Protein AF-A0A7J8HP54-F1 (afdb_monomer_lite)

pLDDT: mean 86.88, std 17.16, range [42.31, 98.38]

Structure (mmCIF, N/CA/C/O backbone):
data_AF-A0A7J8HP54-F1
#
_entry.id   AF-A0A7J8HP54-F1
#
loop_
_atom_site.group_PDB
_atom_site.id
_atom_site.type_symbol
_atom_site.label_atom_id
_atom_site.label_alt_id
_atom_site.label_comp_id
_atom_site.label_asym_id
_atom_site.label_entity_id
_atom_site.label_seq_id
_atom_site.pdbx_PDB_ins_code
_atom_site.Cartn_x
_atom_site.Cartn_y
_atom_site.Cartn_z
_atom_site.occupancy
_atom_site.B_iso_or_equiv
_atom_site.auth_seq_id
_atom_site.auth_comp_id
_atom_site.auth_asym_id
_atom_site.auth_atom_id
_atom_site.pdbx_PDB_model_num
ATOM 1 N N . MET A 1 1 ? 31.965 9.703 -44.594 1.00 55.19 1 MET A N 1
ATOM 2 C CA . MET A 1 1 ? 32.130 9.606 -43.124 1.00 55.19 1 MET A CA 1
ATOM 3 C C . MET A 1 1 ? 31.598 10.806 -42.332 1.00 55.19 1 MET A C 1
ATOM 5 O O . MET A 1 1 ? 31.253 10.589 -41.182 1.00 55.19 1 MET A O 1
ATOM 9 N N . LYS A 1 2 ? 31.453 12.027 -42.889 1.00 58.59 2 LYS A N 1
ATOM 10 C CA . LYS A 1 2 ? 30.853 13.175 -42.157 1.00 58.59 2 LYS A CA 1
ATOM 11 C C . LYS A 1 2 ? 29.457 12.891 -41.567 1.00 58.59 2 LYS A C 1
ATOM 13 O O . LYS A 1 2 ? 29.193 13.270 -40.438 1.00 58.59 2 LYS A O 1
ATOM 18 N N . ASN A 1 3 ? 28.630 12.144 -42.297 1.00 75.31 3 ASN A N 1
ATOM 19 C CA . ASN A 1 3 ? 27.233 11.867 -41.942 1.00 75.31 3 ASN A CA 1
ATOM 20 C C . ASN A 1 3 ? 27.078 10.973 -40.687 1.00 75.31 3 ASN A C 1
ATOM 22 O O . ASN A 1 3 ? 26.172 11.154 -39.888 1.00 75.31 3 ASN A O 1
ATOM 26 N N . THR A 1 4 ? 28.002 10.033 -40.454 1.00 85.62 4 THR A N 1
ATOM 27 C CA . THR A 1 4 ? 27.927 9.121 -39.296 1.00 85.62 4 THR A CA 1
ATOM 28 C C . THR A 1 4 ? 28.261 9.827 -37.983 1.00 85.62 4 THR A C 1
ATOM 30 O O . THR A 1 4 ? 27.625 9.565 -36.969 1.00 85.62 4 THR A O 1
ATOM 33 N N . LEU A 1 5 ? 29.241 10.736 -37.996 1.00 88.25 5 LEU A N 1
ATOM 34 C CA . LEU A 1 5 ? 29.637 11.486 -36.802 1.00 88.25 5 LEU A CA 1
ATOM 35 C C . LEU A 1 5 ? 28.538 12.462 -36.359 1.00 88.25 5 LEU A C 1
ATOM 37 O O . LEU A 1 5 ? 28.280 12.593 -35.168 1.00 88.25 5 LEU A O 1
ATOM 41 N N . GLU A 1 6 ? 27.870 13.100 -37.319 1.00 89.25 6 GLU A N 1
ATOM 42 C CA . GLU A 1 6 ? 26.748 14.012 -37.077 1.00 89.25 6 GLU A CA 1
ATOM 43 C C . GLU A 1 6 ? 25.544 13.277 -36.467 1.00 89.25 6 GLU A C 1
ATOM 45 O O . GLU A 1 6 ? 25.017 13.701 -35.441 1.00 89.25 6 GLU A O 1
ATOM 50 N N . VAL A 1 7 ? 25.188 12.103 -37.004 1.00 89.88 7 VAL A N 1
ATOM 51 C CA . VAL A 1 7 ? 24.143 11.237 -36.427 1.00 89.88 7 VAL A CA 1
ATOM 52 C C . VAL A 1 7 ? 24.481 10.807 -34.994 1.00 89.88 7 VAL A C 1
ATOM 54 O O . VAL A 1 7 ? 23.614 10.850 -34.123 1.00 89.88 7 VAL A O 1
ATOM 57 N N . ILE A 1 8 ? 25.735 10.428 -34.720 1.00 91.38 8 ILE A N 1
ATOM 58 C CA . ILE A 1 8 ? 26.177 10.067 -33.361 1.00 91.38 8 ILE A CA 1
ATOM 59 C C . ILE A 1 8 ? 26.106 11.276 -32.419 1.00 91.38 8 ILE A C 1
ATOM 61 O O . ILE A 1 8 ? 25.698 11.125 -31.267 1.00 91.38 8 ILE A O 1
ATOM 65 N N . GLY A 1 9 ? 26.461 12.471 -32.900 1.00 93.25 9 GLY A N 1
ATOM 66 C CA . GLY A 1 9 ? 26.329 13.721 -32.150 1.00 93.25 9 GLY A CA 1
ATOM 67 C C . GLY A 1 9 ? 24.881 13.983 -31.734 1.00 93.25 9 GLY A C 1
ATOM 68 O O . GLY A 1 9 ? 24.599 14.110 -30.545 1.00 93.25 9 GLY A O 1
ATOM 69 N N . HIS A 1 10 ? 23.949 13.940 -32.690 1.00 91.81 10 HIS A N 1
ATOM 70 C CA . HIS A 1 10 ? 22.520 14.117 -32.419 1.00 91.81 10 HIS A CA 1
ATOM 71 C C . HIS A 1 10 ? 21.958 13.073 -31.451 1.00 91.81 10 HIS A C 1
ATOM 73 O O . HIS A 1 10 ? 21.188 13.415 -30.555 1.00 91.81 10 HIS A O 1
ATOM 79 N N . LEU A 1 11 ? 22.353 11.807 -31.599 1.00 93.75 11 LEU A N 1
ATOM 80 C CA . LEU A 1 11 ? 21.929 10.740 -30.695 1.00 93.75 11 LEU A CA 1
ATOM 81 C C . LEU A 1 11 ? 22.471 10.962 -29.277 1.00 93.75 11 LEU A C 1
ATOM 83 O O . LEU A 1 11 ? 21.742 10.782 -28.305 1.00 93.75 11 LEU A O 1
ATOM 87 N N . THR A 1 12 ? 23.722 11.404 -29.156 1.00 94.94 12 THR A N 1
ATOM 88 C CA . THR A 1 12 ? 24.339 11.727 -27.864 1.00 94.94 12 THR A CA 1
ATOM 89 C C . THR A 1 12 ? 23.591 12.857 -27.163 1.00 94.94 12 THR A C 1
ATOM 91 O O . THR A 1 12 ? 23.297 12.752 -25.974 1.00 94.94 12 THR A O 1
ATOM 94 N N . ASP A 1 13 ? 23.256 13.925 -27.884 1.00 95.50 13 ASP A N 1
ATOM 95 C CA . ASP A 1 13 ? 22.558 15.069 -27.298 1.00 95.50 13 ASP A CA 1
ATOM 96 C C . ASP A 1 13 ? 21.103 14.737 -26.947 1.00 95.50 13 ASP A C 1
ATOM 98 O O . ASP A 1 13 ? 20.644 15.112 -25.869 1.00 9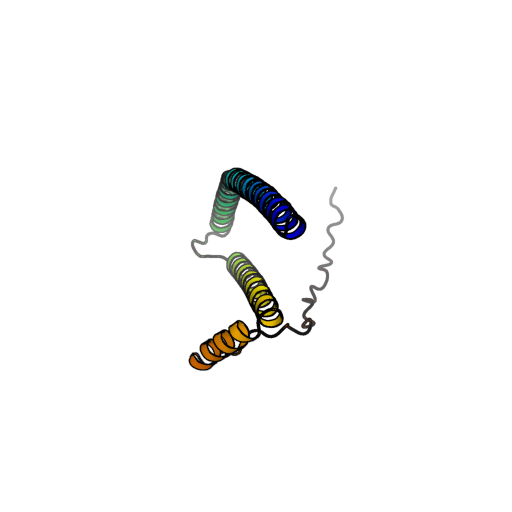5.50 13 ASP A O 1
ATOM 102 N N . ASN A 1 14 ? 20.420 13.929 -27.766 1.00 95.56 14 ASN A N 1
ATOM 103 C CA . ASN A 1 14 ? 19.092 13.407 -27.439 1.00 95.56 14 ASN A CA 1
ATOM 104 C C . ASN A 1 14 ? 19.112 12.558 -26.157 1.00 95.56 14 ASN A C 1
ATOM 106 O O . ASN A 1 14 ? 18.267 12.731 -25.281 1.00 95.56 14 ASN A O 1
ATOM 110 N N . ILE A 1 15 ? 20.108 11.676 -26.005 1.00 96.00 15 ILE A N 1
ATOM 111 C CA . ILE A 1 15 ? 20.264 10.865 -24.790 1.00 96.00 15 ILE A CA 1
ATOM 112 C C . ILE A 1 15 ? 20.497 11.754 -23.567 1.00 96.00 15 ILE A C 1
ATOM 114 O O . ILE A 1 15 ? 19.888 11.512 -22.527 1.00 96.00 15 ILE A O 1
ATOM 118 N N . LYS A 1 16 ? 21.343 12.787 -23.672 1.00 96.88 16 LYS A N 1
ATOM 119 C CA . LYS A 1 16 ? 21.567 13.732 -22.565 1.00 96.88 16 LYS A CA 1
ATOM 120 C C . LYS A 1 16 ? 20.283 14.461 -22.183 1.00 96.88 16 LYS A C 1
ATOM 122 O O . LYS A 1 16 ? 19.980 14.558 -21.000 1.00 96.88 16 LYS A O 1
ATOM 127 N N . GLU A 1 17 ? 19.522 14.943 -23.163 1.00 96.44 17 GLU A N 1
ATOM 128 C CA . GLU A 1 17 ? 18.242 15.613 -22.922 1.00 96.44 17 GLU A CA 1
ATOM 129 C C . GLU A 1 17 ? 17.254 14.675 -22.217 1.00 96.44 17 GLU A C 1
ATOM 131 O O . GLU A 1 17 ? 16.682 15.031 -21.187 1.00 96.44 17 GLU A O 1
ATOM 136 N N . LYS A 1 18 ? 17.122 13.435 -22.706 1.00 96.69 18 LYS A N 1
ATOM 137 C CA . LYS A 1 18 ? 16.274 12.413 -22.080 1.00 96.69 18 LYS A CA 1
ATOM 138 C C . LYS A 1 18 ? 16.724 12.072 -20.664 1.00 96.69 18 LYS A C 1
ATOM 140 O O . LYS A 1 18 ? 15.880 11.855 -19.800 1.00 96.69 18 LYS A O 1
ATOM 145 N N . LEU A 1 19 ? 18.028 12.032 -20.411 1.00 97.25 19 LEU A N 1
ATOM 146 C CA . LEU A 1 19 ? 18.570 11.781 -19.080 1.00 97.25 19 LEU A CA 1
ATOM 147 C C . LEU A 1 19 ? 18.215 12.916 -18.111 1.00 97.25 19 LEU A C 1
ATOM 149 O O . LEU A 1 19 ? 17.715 12.636 -17.025 1.00 97.25 19 LEU A O 1
ATOM 153 N N . LEU A 1 20 ? 18.376 14.175 -18.530 1.00 97.31 20 LEU A N 1
ATOM 154 C CA . LEU A 1 20 ? 17.989 15.345 -17.734 1.00 97.31 20 LEU A CA 1
ATOM 155 C C . LEU A 1 20 ? 16.479 15.379 -17.458 1.00 97.31 20 LEU A C 1
ATOM 157 O O . LEU A 1 20 ? 16.062 15.666 -16.337 1.00 97.31 20 LEU A O 1
ATOM 161 N N . GLU A 1 21 ? 15.653 15.039 -18.451 1.00 97.25 21 GLU A N 1
ATOM 162 C CA . GLU A 1 21 ? 14.198 14.925 -18.290 1.00 97.25 21 GLU A CA 1
ATOM 163 C C . GLU A 1 21 ? 13.840 13.876 -17.224 1.00 97.25 21 GLU A C 1
ATOM 165 O O . GLU A 1 21 ? 13.013 14.125 -16.342 1.00 97.25 21 GLU A O 1
ATOM 170 N N . LYS A 1 22 ? 14.490 12.705 -17.263 1.00 97.38 22 LYS A N 1
ATOM 171 C CA . LYS A 1 22 ? 14.272 11.636 -16.278 1.00 97.38 22 LYS A CA 1
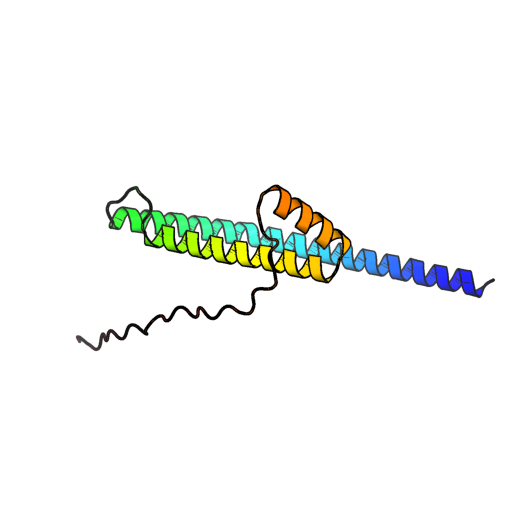ATOM 172 C C . LYS A 1 22 ? 14.775 12.007 -14.887 1.00 97.38 22 LYS A C 1
ATOM 174 O O . LYS A 1 22 ? 14.097 11.690 -13.911 1.00 97.38 22 LYS A O 1
ATOM 179 N N . GLU A 1 23 ? 15.908 12.693 -14.782 1.00 97.75 23 GLU A N 1
ATOM 180 C CA . GLU A 1 23 ? 16.446 13.172 -13.507 1.00 97.75 23 GLU A CA 1
ATOM 181 C C . GLU A 1 23 ? 15.515 14.210 -12.864 1.00 97.75 23 GLU A C 1
ATOM 183 O O . GLU A 1 23 ? 15.145 14.073 -11.696 1.00 97.75 23 GLU A O 1
ATOM 188 N N . ALA A 1 24 ? 15.043 15.188 -13.644 1.00 97.38 24 ALA A N 1
ATOM 189 C CA . ALA A 1 24 ? 14.079 16.184 -13.185 1.00 97.38 24 ALA A CA 1
ATOM 190 C C . ALA A 1 24 ? 12.762 15.536 -12.728 1.00 97.38 24 ALA A C 1
ATOM 192 O O . ALA A 1 24 ? 12.220 15.891 -11.678 1.00 97.38 24 ALA A O 1
ATOM 193 N N . TYR A 1 25 ? 12.271 14.545 -13.478 1.00 97.69 25 TYR A N 1
ATOM 194 C CA . TYR A 1 25 ? 11.081 13.788 -13.103 1.00 97.69 25 TYR A CA 1
ATOM 195 C C . TYR A 1 25 ? 11.285 12.990 -11.806 1.00 97.69 25 TYR A C 1
ATOM 197 O O . TYR A 1 25 ? 10.431 13.020 -10.921 1.00 97.69 25 TYR A O 1
ATOM 205 N N . SER A 1 26 ? 12.438 12.334 -11.642 1.00 97.88 26 SER A N 1
ATOM 206 C CA . SER A 1 26 ? 12.788 11.624 -10.407 1.00 97.88 26 SER A CA 1
ATOM 207 C C . SER A 1 26 ? 12.836 12.567 -9.203 1.00 97.88 26 SER A C 1
ATOM 209 O O . SER A 1 26 ? 12.322 12.237 -8.133 1.00 97.88 26 SER A O 1
ATOM 211 N N . PHE A 1 27 ? 13.421 13.755 -9.368 1.00 97.94 27 PHE A N 1
ATOM 212 C CA . PHE A 1 27 ? 13.466 14.768 -8.315 1.00 97.94 27 PHE A CA 1
ATOM 213 C C . PHE A 1 27 ? 12.060 15.241 -7.924 1.00 97.94 27 PHE A C 1
ATOM 215 O O . PHE A 1 27 ? 11.741 15.335 -6.737 1.00 97.94 27 PHE A O 1
ATOM 222 N N . GLN A 1 28 ? 11.198 15.481 -8.915 1.00 98.06 28 GLN A N 1
ATOM 223 C CA . GLN A 1 28 ? 9.808 15.868 -8.695 1.00 98.06 28 GLN A CA 1
ATOM 224 C C . GLN A 1 28 ? 9.037 14.797 -7.906 1.00 98.06 28 GLN A C 1
ATOM 226 O O . GLN A 1 28 ? 8.412 15.123 -6.897 1.00 98.06 28 GLN A O 1
ATOM 231 N N . LEU A 1 29 ? 9.151 13.523 -8.296 1.00 97.88 29 LEU A N 1
ATOM 232 C CA . LEU A 1 29 ? 8.534 12.404 -7.576 1.00 97.88 29 LEU A CA 1
ATOM 233 C C . LEU A 1 29 ? 9.052 12.273 -6.140 1.00 97.88 29 LEU A C 1
ATOM 235 O O . LEU A 1 29 ? 8.276 12.014 -5.217 1.00 97.88 29 LEU A O 1
ATOM 239 N N . SER A 1 30 ? 10.356 12.471 -5.929 1.00 97.88 30 SER A N 1
ATOM 240 C CA . SER A 1 30 ? 10.940 12.450 -4.587 1.00 97.88 30 SER A CA 1
ATOM 241 C C . SER A 1 30 ? 10.349 13.556 -3.719 1.00 97.88 30 SER A C 1
ATOM 243 O O . SER A 1 30 ? 9.969 13.295 -2.579 1.00 97.88 30 SER A O 1
ATOM 245 N N . ARG A 1 31 ? 10.226 14.777 -4.253 1.00 97.88 31 ARG A N 1
ATOM 246 C CA . ARG A 1 31 ? 9.637 15.902 -3.521 1.00 97.88 31 ARG A CA 1
ATOM 247 C C . ARG A 1 31 ? 8.180 15.628 -3.158 1.00 97.88 31 ARG A C 1
ATOM 249 O O . ARG A 1 31 ? 7.810 15.770 -1.997 1.00 97.88 31 ARG A O 1
ATOM 256 N N . GLU A 1 32 ? 7.380 15.180 -4.122 1.00 98.00 32 GLU A N 1
ATOM 257 C CA . GLU A 1 32 ? 5.980 14.811 -3.888 1.00 98.00 32 GLU A CA 1
ATOM 258 C C . GLU A 1 32 ? 5.857 13.723 -2.816 1.00 98.00 32 GLU A C 1
ATOM 260 O O . GLU A 1 32 ? 5.012 13.821 -1.930 1.00 98.00 32 GLU A O 1
ATOM 265 N N . THR A 1 33 ? 6.738 12.721 -2.837 1.00 97.75 33 THR A N 1
ATOM 266 C CA . THR A 1 33 ? 6.758 11.654 -1.829 1.00 97.75 33 THR A CA 1
ATOM 267 C C . THR A 1 33 ? 7.036 12.205 -0.429 1.00 97.75 33 THR A C 1
ATOM 269 O O . THR A 1 33 ? 6.311 11.875 0.511 1.00 97.75 33 THR A O 1
ATOM 272 N N . GLU A 1 34 ? 8.036 13.080 -0.276 1.00 98.06 34 GLU A N 1
ATOM 273 C CA . GLU A 1 34 ? 8.336 13.727 1.010 1.00 98.06 34 GLU A CA 1
ATOM 274 C C . GLU A 1 34 ? 7.171 14.596 1.507 1.00 98.06 34 GLU A C 1
ATOM 276 O O . GLU A 1 34 ? 6.840 14.566 2.692 1.00 98.06 34 GLU A O 1
ATOM 281 N N . GLU A 1 35 ? 6.486 15.311 0.611 1.00 97.75 35 GLU A N 1
ATOM 282 C CA . GLU A 1 35 ? 5.309 16.121 0.951 1.00 97.75 35 GLU A CA 1
ATOM 283 C C . GLU A 1 35 ? 4.116 15.276 1.446 1.00 97.75 35 GLU A C 1
ATOM 285 O O . GLU A 1 35 ? 3.290 15.759 2.232 1.00 97.75 35 GLU A O 1
ATOM 290 N N . GLN A 1 36 ? 3.999 14.014 1.011 1.00 98.38 36 GLN A N 1
ATOM 291 C CA . GLN A 1 36 ? 2.928 13.111 1.451 1.00 98.38 36 GLN A CA 1
ATOM 292 C C . GLN A 1 36 ? 3.205 12.451 2.810 1.00 98.38 36 GLN A C 1
ATOM 294 O O . GLN A 1 36 ? 2.253 12.175 3.545 1.00 98.38 36 GLN A O 1
ATOM 299 N N . LYS A 1 37 ? 4.471 12.249 3.202 1.00 97.75 37 LYS A N 1
ATOM 300 C CA . LYS A 1 37 ? 4.835 11.615 4.488 1.00 97.75 37 LYS A CA 1
ATOM 301 C C . LYS A 1 37 ? 4.150 12.228 5.721 1.00 97.75 37 LYS A C 1
ATOM 303 O O . LYS A 1 37 ? 3.533 11.467 6.471 1.00 97.75 37 LYS A O 1
ATOM 308 N N . PRO A 1 38 ? 4.164 13.558 5.951 1.00 98.12 38 PRO A N 1
ATOM 309 C CA . PRO A 1 38 ? 3.519 14.132 7.135 1.00 98.12 38 PRO A CA 1
ATOM 310 C C . PRO A 1 38 ? 1.987 14.022 7.095 1.00 98.12 38 PRO A C 1
ATOM 312 O O . PRO A 1 38 ? 1.338 13.975 8.143 1.00 98.12 38 PRO A O 1
ATOM 315 N N . LYS A 1 39 ? 1.380 13.970 5.899 1.00 97.62 39 LYS A N 1
ATOM 316 C CA . LYS A 1 39 ? -0.070 13.759 5.750 1.00 97.62 39 LYS A CA 1
ATOM 317 C C . LYS A 1 39 ? -0.440 12.334 6.145 1.00 97.62 39 LYS A C 1
ATOM 319 O O . LYS A 1 39 ? -1.378 12.152 6.919 1.00 97.62 39 LYS A O 1
ATOM 324 N N . LEU A 1 40 ? 0.336 11.356 5.674 1.00 97.81 40 LEU A N 1
ATOM 325 C CA . LEU A 1 40 ? 0.181 9.958 6.059 1.00 97.81 40 LEU A CA 1
ATOM 326 C C . LEU A 1 40 ? 0.345 9.790 7.572 1.00 97.81 40 LEU A C 1
ATOM 328 O O . LEU A 1 40 ? -0.524 9.215 8.215 1.00 97.81 40 LEU A O 1
ATOM 332 N N . GLU A 1 41 ? 1.392 10.368 8.164 1.00 98.19 41 GLU A N 1
ATOM 333 C CA . GLU A 1 41 ? 1.620 10.306 9.612 1.00 98.19 41 GLU A CA 1
ATOM 334 C C . GLU A 1 41 ? 0.432 10.867 10.412 1.00 98.19 41 GLU A C 1
ATOM 336 O O . GLU A 1 41 ? -0.015 10.261 11.391 1.00 98.19 41 GLU A O 1
ATOM 341 N N . ARG A 1 42 ? -0.117 12.011 9.982 1.00 98.31 42 ARG A N 1
ATOM 342 C CA . ARG A 1 42 ? -1.285 12.625 10.623 1.00 98.31 42 ARG A CA 1
ATOM 343 C C . ARG A 1 42 ? -2.504 11.710 10.569 1.00 98.31 42 ARG A C 1
ATOM 345 O O . ARG A 1 42 ? -3.155 11.529 11.597 1.00 98.31 42 ARG A O 1
ATOM 352 N N . VAL A 1 43 ? -2.809 11.151 9.400 1.00 98.06 43 VAL A N 1
ATOM 353 C CA . VAL A 1 43 ? -3.957 10.251 9.227 1.00 98.06 43 VAL A CA 1
ATOM 354 C C . VAL A 1 43 ? -3.768 8.987 10.062 1.00 98.06 43 VAL A C 1
ATOM 356 O O . VAL A 1 43 ? -4.670 8.623 10.808 1.00 98.06 43 VAL A O 1
ATOM 359 N N . THR A 1 44 ? -2.578 8.384 10.054 1.00 97.00 44 THR A N 1
ATOM 360 C CA . THR A 1 44 ? -2.265 7.209 10.879 1.00 97.00 44 THR A CA 1
ATOM 361 C C . THR A 1 44 ? -2.480 7.484 12.369 1.00 97.00 44 THR A C 1
ATOM 363 O O . THR A 1 44 ? -3.119 6.689 13.060 1.00 97.00 44 THR A O 1
ATOM 366 N N . LYS A 1 45 ? -2.024 8.640 12.873 1.00 98.19 45 LYS A N 1
ATOM 367 C CA . LYS A 1 45 ? -2.256 9.058 14.268 1.00 98.19 45 LYS A CA 1
ATOM 368 C C . LYS A 1 45 ? -3.744 9.226 14.584 1.00 98.19 45 LYS A C 1
ATOM 370 O O . LYS A 1 45 ? -4.192 8.812 15.652 1.00 98.19 45 LYS A O 1
ATOM 375 N N . GLN A 1 46 ? -4.511 9.818 13.669 1.00 98.25 46 GLN A N 1
ATOM 376 C CA . GLN A 1 46 ? -5.956 9.984 13.836 1.00 98.25 46 GLN A CA 1
ATOM 377 C C . GLN A 1 46 ? -6.687 8.635 13.846 1.00 98.25 46 GLN A C 1
ATOM 379 O O . GLN A 1 46 ? -7.496 8.401 14.742 1.00 98.25 46 GLN A O 1
ATOM 384 N N . CYS A 1 47 ? -6.353 7.725 12.929 1.00 96.44 47 CYS A N 1
ATOM 385 C CA . CYS A 1 47 ? -6.913 6.374 12.892 1.00 96.44 47 CYS A CA 1
ATOM 386 C C . CYS A 1 47 ? -6.617 5.602 14.184 1.00 96.44 47 CYS A C 1
ATOM 388 O O . CYS A 1 47 ? -7.520 4.987 14.750 1.00 96.44 47 CYS A O 1
ATOM 390 N N . ALA A 1 48 ? -5.387 5.683 14.702 1.00 95.94 48 ALA A N 1
ATOM 391 C CA . ALA A 1 48 ? -5.021 5.048 15.968 1.00 95.94 48 ALA A CA 1
ATOM 392 C C . ALA A 1 48 ? -5.826 5.611 17.155 1.00 95.94 48 ALA A C 1
ATOM 394 O O . ALA A 1 48 ? -6.316 4.847 17.985 1.00 95.94 48 ALA A O 1
ATOM 395 N N . LYS A 1 49 ? -6.019 6.938 17.216 1.00 97.81 49 LYS A N 1
ATOM 396 C CA . LYS A 1 49 ? -6.836 7.581 18.259 1.00 97.81 49 LYS A CA 1
ATOM 397 C C . LYS A 1 49 ? -8.282 7.087 18.222 1.00 97.81 49 LYS A C 1
ATOM 399 O O . LYS A 1 49 ? -8.800 6.670 19.251 1.00 97.81 49 LYS A O 1
ATOM 404 N N . LEU A 1 50 ? -8.899 7.086 17.040 1.00 97.00 50 LEU A N 1
ATOM 405 C CA . LEU A 1 50 ? -10.280 6.630 16.856 1.00 97.00 50 LEU A CA 1
ATOM 406 C C . LEU A 1 50 ? -10.439 5.143 17.184 1.00 97.00 50 LEU A C 1
ATOM 408 O O . LEU A 1 50 ? -11.399 4.761 17.844 1.00 97.00 50 LEU A O 1
ATOM 412 N N . THR A 1 51 ? -9.474 4.312 16.785 1.00 96.62 51 THR A N 1
ATOM 413 C CA . THR A 1 51 ? -9.461 2.880 17.122 1.00 96.62 51 THR A CA 1
ATOM 414 C C . THR A 1 51 ? -9.469 2.680 18.638 1.00 96.62 51 THR A C 1
ATOM 416 O O . THR A 1 51 ? -10.280 1.919 19.161 1.00 96.62 51 THR A O 1
ATOM 419 N N . ASN A 1 52 ? -8.631 3.424 19.366 1.00 96.31 52 ASN A N 1
ATOM 420 C CA . ASN A 1 52 ? -8.585 3.361 20.826 1.00 96.31 52 ASN A CA 1
ATOM 421 C C . ASN A 1 52 ? -9.883 3.860 21.479 1.00 96.31 52 ASN A C 1
ATOM 423 O O . ASN A 1 52 ? -10.342 3.255 22.444 1.00 96.31 52 ASN A O 1
ATOM 427 N N . GLU A 1 53 ? -10.493 4.930 20.958 1.00 97.25 53 GLU A N 1
ATOM 428 C CA . GLU A 1 53 ? -11.786 5.437 21.442 1.00 97.25 53 GLU A CA 1
ATOM 429 C C . GLU A 1 53 ? -12.905 4.403 21.247 1.00 97.25 53 GLU A C 1
ATOM 431 O O . GLU A 1 53 ? -13.674 4.153 22.172 1.00 97.25 53 GLU A O 1
ATOM 436 N N . ILE A 1 54 ? -12.964 3.742 20.086 1.00 96.75 54 ILE A N 1
ATOM 437 C CA . ILE A 1 54 ? -13.940 2.678 19.804 1.00 96.75 54 ILE A CA 1
ATOM 438 C C . ILE A 1 54 ? -13.759 1.501 20.766 1.00 96.75 54 ILE A C 1
ATOM 440 O O . ILE A 1 54 ? -14.740 1.011 21.325 1.00 96.75 54 ILE A O 1
ATOM 444 N N . ARG A 1 55 ? -12.519 1.054 20.984 1.00 97.06 55 ARG A N 1
ATOM 445 C CA . ARG A 1 55 ? -12.217 -0.040 21.916 1.00 97.06 55 ARG A CA 1
ATOM 446 C C . ARG A 1 55 ? -12.566 0.318 23.362 1.00 97.06 55 ARG A C 1
ATOM 448 O O . ARG A 1 55 ? -13.167 -0.501 24.051 1.00 97.06 55 ARG A O 1
ATOM 455 N N . LEU A 1 56 ? -12.280 1.553 23.787 1.00 97.00 56 LEU A N 1
ATOM 456 C CA . LEU A 1 56 ? -12.665 2.067 25.104 1.00 97.00 56 LEU A CA 1
ATOM 457 C C . LEU A 1 56 ? -14.191 2.082 25.282 1.00 97.00 56 LEU A C 1
ATOM 459 O O . LEU A 1 56 ? -14.686 1.645 26.314 1.00 97.00 56 LEU A O 1
ATOM 463 N N . LEU A 1 57 ? -14.940 2.536 24.271 1.00 96.81 57 LEU A N 1
ATOM 464 C CA . LEU A 1 57 ? -16.408 2.529 24.290 1.00 96.81 57 LEU A CA 1
ATOM 465 C C . LEU A 1 57 ? -16.998 1.111 24.299 1.00 96.81 57 LEU A C 1
ATOM 467 O O . LEU A 1 57 ? -18.071 0.902 24.858 1.00 96.81 57 LEU A O 1
ATOM 471 N N . LYS A 1 58 ? -16.308 0.145 23.684 1.00 95.88 58 LYS A N 1
ATOM 472 C CA . LYS A 1 58 ? -16.679 -1.278 23.681 1.00 95.88 58 LYS A CA 1
ATOM 473 C C . LYS A 1 58 ? -16.174 -2.048 24.917 1.00 95.88 58 LYS A C 1
ATOM 475 O O . LYS A 1 58 ? -16.419 -3.248 24.988 1.00 95.88 58 LYS A O 1
ATOM 480 N N . ASP A 1 59 ? -15.476 -1.389 25.847 1.00 97.00 59 ASP A N 1
ATOM 481 C CA . ASP A 1 59 ? -14.820 -1.993 27.021 1.00 97.00 59 ASP A CA 1
ATOM 482 C C . ASP A 1 59 ? -13.952 -3.220 26.674 1.00 97.00 59 ASP A C 1
ATOM 484 O O . ASP A 1 59 ? -13.955 -4.251 27.344 1.00 97.00 59 ASP A O 1
ATOM 488 N N . THR A 1 60 ? -13.207 -3.123 25.571 1.00 95.38 60 THR A N 1
ATOM 489 C CA . THR A 1 60 ? -12.293 -4.174 25.115 1.00 95.38 60 THR A CA 1
ATOM 490 C C . THR A 1 60 ? -10.878 -3.635 24.985 1.00 95.38 60 THR A C 1
ATOM 492 O O . THR A 1 60 ? -10.652 -2.488 24.598 1.00 95.38 60 THR A O 1
ATOM 495 N N . LYS A 1 61 ? -9.896 -4.480 25.294 1.00 92.81 61 LYS A N 1
ATOM 496 C CA . LYS A 1 61 ? -8.478 -4.207 25.012 1.00 92.81 61 LYS A CA 1
ATOM 497 C C . LYS A 1 61 ? -8.031 -4.845 23.700 1.00 92.81 61 LYS A C 1
ATOM 499 O O . LYS A 1 61 ? -7.083 -4.363 23.075 1.00 92.81 61 LYS A O 1
ATOM 504 N N . ASP A 1 62 ? -8.738 -5.889 23.288 1.00 94.56 62 ASP A N 1
ATOM 505 C CA . ASP A 1 62 ? -8.429 -6.662 22.102 1.00 94.56 62 ASP A CA 1
ATOM 506 C C . ASP A 1 62 ? -8.996 -6.005 20.851 1.00 94.56 62 ASP A C 1
ATOM 508 O O . ASP A 1 62 ? -9.889 -5.153 20.889 1.00 94.56 62 ASP A O 1
ATOM 512 N N . GLU A 1 63 ? -8.440 -6.421 19.724 1.00 93.94 63 GLU A N 1
ATOM 513 C CA . GLU A 1 63 ? -8.925 -6.019 18.422 1.00 93.94 63 GLU A CA 1
ATOM 514 C C . GLU A 1 63 ? -10.378 -6.453 18.197 1.00 93.94 63 GLU A C 1
ATOM 516 O O . GLU A 1 63 ? -10.758 -7.595 18.458 1.00 93.94 63 GLU A O 1
ATOM 521 N N . THR A 1 64 ? -11.175 -5.543 17.643 1.00 95.31 64 THR A N 1
ATOM 522 C CA . THR A 1 64 ? -12.559 -5.828 17.270 1.00 95.31 64 THR A CA 1
ATOM 523 C C . THR A 1 64 ? -12.659 -6.627 15.961 1.00 95.31 64 THR A C 1
ATOM 525 O O . THR A 1 64 ? -11.779 -6.576 15.103 1.00 95.31 64 THR A O 1
ATOM 528 N N . LEU A 1 65 ? -13.763 -7.355 15.760 1.00 95.62 65 LEU A N 1
ATOM 529 C CA . LEU A 1 65 ? -13.994 -8.093 14.508 1.00 95.62 65 LEU A CA 1
ATOM 530 C C . LEU A 1 65 ? -14.010 -7.164 13.286 1.00 95.62 65 LEU A C 1
ATOM 532 O O . LEU A 1 65 ? -13.590 -7.558 12.200 1.00 95.62 65 LEU A O 1
ATOM 536 N N . GLU A 1 66 ? -14.470 -5.925 13.458 1.00 94.50 66 GLU A N 1
ATOM 537 C CA . GLU A 1 66 ? -14.469 -4.917 12.404 1.00 94.50 66 GLU A CA 1
ATOM 538 C C . GLU A 1 66 ? -13.047 -4.508 11.998 1.00 94.50 66 GLU A C 1
ATOM 540 O O . GLU A 1 66 ? -12.769 -4.367 10.808 1.00 94.50 66 GLU A O 1
ATOM 545 N N . GLU A 1 67 ? -12.130 -4.368 12.957 1.00 94.94 67 GLU A N 1
ATOM 546 C CA . GLU A 1 67 ? -10.714 -4.101 12.678 1.00 94.94 67 GLU A CA 1
ATOM 547 C C . GLU A 1 67 ? -10.041 -5.289 11.971 1.00 94.94 67 GLU A C 1
ATOM 549 O O . GLU A 1 67 ? -9.320 -5.091 10.988 1.00 94.94 67 GLU A O 1
ATOM 554 N N . GLN A 1 68 ? -10.349 -6.524 12.388 1.00 96.00 68 GLN A N 1
ATOM 555 C CA . GLN A 1 68 ? -9.856 -7.736 11.720 1.00 96.00 68 GLN A CA 1
ATOM 556 C C . GLN A 1 68 ? -10.343 -7.826 10.268 1.00 96.00 68 GLN A C 1
ATOM 558 O O . GLN A 1 68 ? -9.563 -8.143 9.367 1.00 96.00 68 GLN A O 1
ATOM 563 N N . ASP A 1 69 ? -11.620 -7.523 10.021 1.00 97.00 69 ASP A N 1
ATOM 564 C CA . ASP A 1 69 ? -12.189 -7.499 8.673 1.00 97.00 69 ASP A CA 1
ATOM 565 C C . ASP A 1 69 ? -11.537 -6.422 7.793 1.00 97.00 69 ASP A C 1
ATOM 567 O O . ASP A 1 69 ? -11.220 -6.688 6.630 1.00 97.00 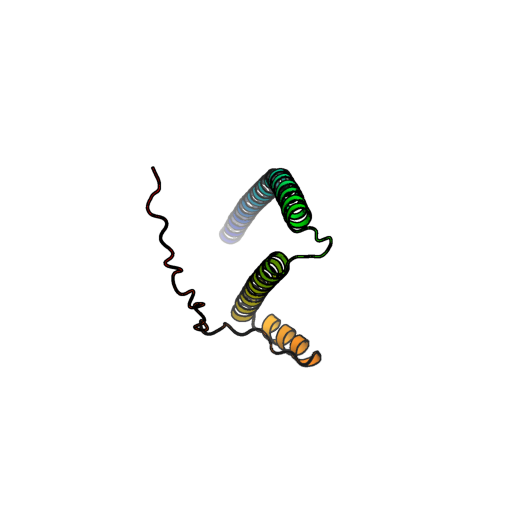69 ASP A O 1
ATOM 571 N N . ILE A 1 70 ? -11.288 -5.223 8.336 1.00 94.62 70 ILE A N 1
ATOM 572 C CA . ILE A 1 70 ? -10.563 -4.160 7.624 1.00 94.62 70 ILE A CA 1
ATOM 573 C C . ILE A 1 70 ? -9.165 -4.650 7.236 1.00 94.62 70 ILE A C 1
ATOM 575 O O . ILE A 1 70 ? -8.820 -4.602 6.055 1.00 94.62 70 ILE A O 1
ATOM 579 N N . ARG A 1 71 ? -8.400 -5.211 8.182 1.00 94.94 71 ARG A N 1
ATOM 580 C CA . ARG A 1 71 ? -7.052 -5.734 7.907 1.00 94.94 71 ARG A CA 1
ATOM 581 C C . ARG A 1 71 ? -7.052 -6.843 6.863 1.00 94.94 71 ARG A C 1
ATOM 583 O O . ARG A 1 71 ? -6.190 -6.870 5.986 1.00 94.94 71 ARG A O 1
ATOM 590 N N . LEU A 1 72 ? -8.027 -7.748 6.915 1.00 96.31 72 LEU A N 1
ATOM 591 C CA . LEU A 1 72 ? -8.154 -8.810 5.921 1.00 96.31 72 LEU A CA 1
ATOM 592 C C . LEU A 1 72 ? -8.459 -8.248 4.526 1.00 96.31 72 LEU A C 1
ATOM 594 O O . LEU A 1 72 ? -7.928 -8.751 3.534 1.00 96.31 72 LEU A O 1
ATOM 598 N N . ARG A 1 73 ? -9.311 -7.219 4.428 1.00 96.44 73 ARG A N 1
ATOM 599 C CA . ARG A 1 73 ? -9.611 -6.546 3.155 1.00 96.44 73 ARG A CA 1
ATOM 600 C C . ARG A 1 73 ? -8.390 -5.824 2.592 1.00 96.44 73 ARG A C 1
ATOM 602 O O . ARG A 1 73 ? -8.121 -5.966 1.402 1.00 96.44 73 ARG A O 1
ATOM 609 N N . GLU A 1 74 ? -7.640 -5.117 3.431 1.00 94.12 74 GLU A N 1
ATOM 610 C CA . GLU A 1 74 ? -6.397 -4.445 3.035 1.00 94.12 74 GLU A CA 1
ATOM 611 C C . GLU A 1 74 ? -5.348 -5.444 2.541 1.00 94.12 74 GLU A C 1
ATOM 613 O O . GLU A 1 74 ? -4.775 -5.254 1.470 1.00 94.12 74 GLU A O 1
ATOM 618 N N . LEU A 1 75 ? -5.157 -6.556 3.260 1.00 95.56 75 LEU A N 1
ATOM 619 C CA . LEU A 1 75 ? -4.223 -7.608 2.863 1.00 95.56 75 LEU A CA 1
ATOM 620 C C . LEU A 1 75 ? -4.597 -8.234 1.513 1.00 95.56 75 LEU A C 1
ATOM 622 O O . LEU A 1 75 ? -3.728 -8.465 0.674 1.00 95.56 75 LEU A O 1
ATOM 626 N N . LYS A 1 76 ? -5.890 -8.490 1.283 1.00 93.88 76 LYS A N 1
ATOM 627 C CA . LYS A 1 76 ? -6.378 -9.031 0.006 1.00 93.88 76 LYS A CA 1
ATOM 628 C C . LYS A 1 76 ? -6.142 -8.072 -1.153 1.00 93.88 76 LYS A C 1
ATOM 630 O O . LYS A 1 76 ? -5.739 -8.516 -2.225 1.00 93.88 76 LYS A O 1
ATOM 635 N N . GLU A 1 77 ? -6.394 -6.781 -0.956 1.00 92.81 77 GLU A N 1
ATOM 636 C CA . GLU A 1 77 ? -6.163 -5.797 -2.014 1.00 92.81 77 GLU A CA 1
ATOM 637 C C . GLU A 1 77 ? -4.666 -5.611 -2.280 1.00 92.81 77 GLU A C 1
ATOM 639 O O . GLU A 1 77 ? -4.258 -5.574 -3.437 1.00 92.81 77 GLU A O 1
ATOM 644 N N . PHE A 1 78 ? -3.832 -5.600 -1.237 1.00 92.38 78 PHE A N 1
ATOM 645 C CA . PHE A 1 78 ? -2.378 -5.571 -1.389 1.00 92.38 78 PHE A CA 1
ATOM 646 C C . PHE A 1 78 ? -1.858 -6.778 -2.179 1.00 92.38 78 PHE A C 1
ATOM 648 O O . PHE A 1 78 ? -1.074 -6.615 -3.114 1.00 92.38 78 PHE A O 1
ATOM 655 N N . HIS A 1 79 ? -2.343 -7.981 -1.864 1.00 91.44 79 HIS A N 1
ATOM 656 C CA . HIS A 1 79 ? -1.989 -9.188 -2.608 1.00 91.44 79 HIS A CA 1
ATOM 657 C C . HIS A 1 79 ? -2.399 -9.087 -4.082 1.00 91.44 79 HIS A C 1
ATOM 659 O O . HIS A 1 79 ? -1.594 -9.356 -4.964 1.00 91.44 79 HIS A O 1
ATOM 665 N N . LYS A 1 80 ? -3.605 -8.580 -4.361 1.00 91.19 80 LYS A N 1
ATOM 666 C CA . LYS A 1 80 ? -4.088 -8.353 -5.728 1.00 91.19 80 LYS A CA 1
ATOM 667 C C . LYS A 1 80 ? -3.228 -7.356 -6.514 1.00 91.19 80 LYS A C 1
ATOM 669 O O . LYS A 1 80 ? -3.057 -7.532 -7.719 1.00 91.19 80 LYS A O 1
ATOM 674 N N . ILE A 1 81 ? -2.684 -6.329 -5.858 1.00 92.44 81 ILE A N 1
ATOM 675 C CA . ILE A 1 81 ? -1.738 -5.397 -6.488 1.00 92.44 8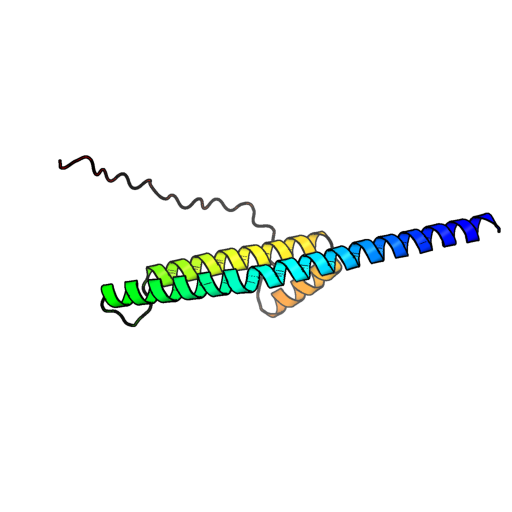1 ILE A CA 1
ATOM 676 C C . ILE A 1 81 ? -0.441 -6.128 -6.859 1.00 92.44 81 ILE A C 1
ATOM 678 O O . ILE A 1 81 ? 0.007 -6.007 -7.998 1.00 92.44 81 ILE A O 1
ATOM 682 N N . ILE A 1 82 ? 0.129 -6.920 -5.941 1.00 92.06 82 ILE A N 1
ATOM 683 C CA . ILE A 1 82 ? 1.340 -7.716 -6.206 1.00 92.06 82 ILE A CA 1
ATOM 684 C C . ILE A 1 82 ? 1.109 -8.699 -7.354 1.00 92.06 82 ILE A C 1
ATOM 686 O O . ILE A 1 82 ? 1.916 -8.753 -8.279 1.00 92.06 82 ILE A O 1
ATOM 690 N N . ASP A 1 83 ? 0.002 -9.437 -7.326 1.00 92.06 83 ASP A N 1
ATOM 691 C CA . ASP A 1 83 ? -0.346 -10.390 -8.379 1.00 92.06 83 ASP A CA 1
ATOM 692 C C . ASP A 1 83 ? -0.455 -9.693 -9.737 1.00 92.06 83 ASP A C 1
ATOM 694 O O . ASP A 1 83 ? 0.055 -10.198 -10.734 1.00 92.06 83 ASP A O 1
ATOM 698 N N . GLY A 1 84 ? -1.064 -8.503 -9.776 1.00 91.31 84 GLY A N 1
ATOM 699 C CA . GLY A 1 84 ? -1.119 -7.669 -10.976 1.00 91.31 84 GLY A CA 1
ATOM 700 C C . GLY A 1 84 ? 0.272 -7.316 -11.503 1.00 91.31 84 GLY A C 1
ATOM 701 O O . GLY A 1 84 ? 0.555 -7.540 -12.678 1.00 91.31 84 GLY A O 1
ATOM 702 N N . MET A 1 85 ? 1.168 -6.850 -10.628 1.00 91.75 85 MET A N 1
ATOM 703 C CA . MET A 1 85 ? 2.551 -6.525 -11.000 1.00 91.75 85 MET A CA 1
ATOM 704 C C . MET A 1 85 ? 3.313 -7.748 -11.529 1.00 91.75 85 MET A C 1
ATOM 706 O O . MET A 1 85 ? 4.024 -7.645 -12.527 1.00 91.75 85 MET A O 1
ATOM 710 N N . LEU A 1 86 ? 3.155 -8.913 -10.890 1.00 92.44 86 LEU A N 1
ATOM 711 C CA . LEU A 1 86 ? 3.776 -10.165 -11.334 1.00 92.44 86 LEU A CA 1
ATOM 712 C C . LEU A 1 86 ? 3.252 -10.588 -12.708 1.00 92.44 86 LEU A C 1
ATOM 714 O O . LEU A 1 86 ? 4.027 -10.967 -13.587 1.00 92.44 86 LEU A O 1
ATOM 718 N N . VAL A 1 87 ? 1.943 -10.488 -12.920 1.00 91.69 87 VAL A N 1
ATOM 719 C CA . VAL A 1 87 ? 1.308 -10.788 -14.204 1.00 91.69 87 VAL A CA 1
ATOM 720 C C . VAL A 1 87 ? 1.823 -9.858 -15.305 1.00 91.69 87 VAL A C 1
ATOM 722 O O . VAL A 1 87 ? 2.107 -10.322 -16.406 1.00 91.69 87 VAL A O 1
ATOM 725 N N . ASP A 1 88 ? 1.965 -8.565 -15.037 1.00 91.31 88 ASP A N 1
ATOM 726 C CA . ASP A 1 88 ? 2.399 -7.608 -16.055 1.00 91.31 88 ASP A CA 1
ATOM 727 C C . ASP A 1 88 ? 3.878 -7.799 -16.427 1.00 91.31 88 ASP A C 1
ATOM 729 O O . ASP A 1 88 ? 4.201 -7.910 -17.611 1.00 91.31 88 ASP A O 1
ATOM 733 N N . ILE A 1 89 ? 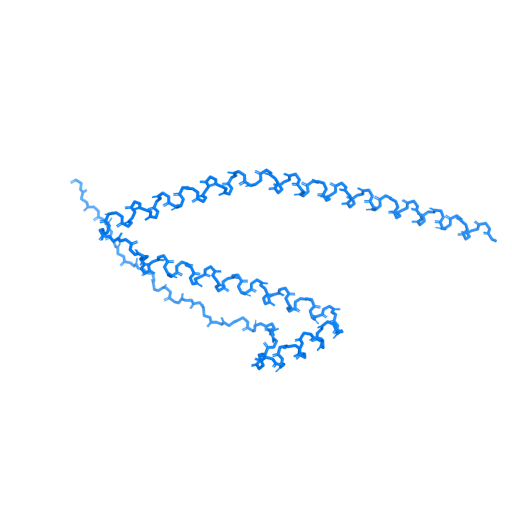4.761 -8.001 -15.443 1.00 91.50 89 ILE A N 1
ATOM 734 C CA . ILE A 1 89 ? 6.189 -8.267 -15.695 1.00 91.50 89 ILE A CA 1
ATOM 735 C C . ILE A 1 89 ? 6.390 -9.568 -16.485 1.00 91.50 89 ILE A C 1
ATOM 737 O O . ILE A 1 89 ? 7.246 -9.631 -17.371 1.00 91.50 89 ILE A O 1
ATOM 741 N N . THR A 1 90 ? 5.608 -10.608 -16.183 1.00 92.25 90 THR A N 1
ATOM 742 C CA . THR A 1 90 ? 5.737 -11.918 -16.841 1.00 92.25 90 THR A CA 1
ATOM 743 C C . THR A 1 90 ? 5.153 -11.957 -18.250 1.00 92.25 90 THR A C 1
ATOM 745 O O . THR A 1 90 ? 5.619 -12.755 -19.061 1.00 92.25 90 THR A O 1
ATOM 748 N N . LYS A 1 91 ? 4.196 -11.079 -18.586 1.00 89.00 91 LYS A N 1
ATOM 749 C CA . LYS A 1 91 ? 3.747 -10.876 -19.977 1.00 89.00 91 LYS A CA 1
ATOM 750 C C . LYS A 1 91 ? 4.826 -10.229 -20.838 1.00 89.00 91 LYS A C 1
ATOM 752 O O . LYS A 1 91 ? 4.961 -10.579 -22.006 1.00 89.00 91 LYS A O 1
ATOM 757 N N . GLU A 1 92 ? 5.550 -9.267 -20.278 1.00 90.25 92 GLU A N 1
ATOM 758 C CA . GLU A 1 92 ? 6.563 -8.501 -21.007 1.00 90.25 92 GLU A CA 1
ATOM 759 C C . GLU A 1 92 ? 7.892 -9.262 -21.133 1.00 90.25 92 GLU A C 1
ATOM 761 O O . GLU A 1 92 ? 8.623 -9.059 -22.100 1.00 90.25 92 GLU A O 1
ATOM 766 N N . ASN A 1 93 ? 8.200 -10.159 -20.186 1.00 92.19 93 ASN A N 1
ATOM 767 C CA . ASN A 1 93 ? 9.516 -10.791 -20.068 1.00 92.19 93 ASN A CA 1
ATOM 768 C C . ASN A 1 93 ? 9.417 -12.312 -19.855 1.00 92.19 93 ASN A C 1
ATOM 770 O O . ASN A 1 93 ? 9.241 -12.794 -18.732 1.00 92.19 93 ASN A O 1
ATOM 774 N N . ALA A 1 94 ? 9.615 -13.083 -20.929 1.00 91.19 94 ALA A N 1
ATOM 775 C CA . ALA A 1 94 ? 9.542 -14.548 -20.901 1.00 91.19 94 ALA A CA 1
ATOM 776 C C . ALA A 1 94 ? 10.602 -15.207 -19.992 1.00 91.19 94 ALA A C 1
ATOM 778 O O . ALA A 1 94 ? 10.329 -16.223 -19.354 1.00 91.19 94 ALA A O 1
ATOM 779 N N . GLU A 1 95 ? 11.801 -14.626 -19.889 1.00 94.19 95 GLU A N 1
ATOM 780 C CA . GLU A 1 95 ? 12.860 -15.136 -19.005 1.00 94.19 95 GLU A CA 1
ATOM 781 C C . GLU A 1 95 ? 12.477 -14.998 -17.526 1.00 94.19 95 GLU A C 1
ATOM 783 O O . GLU A 1 95 ? 12.601 -15.948 -16.752 1.00 94.19 95 GLU A O 1
ATOM 788 N N . ILE A 1 96 ? 11.938 -13.834 -17.144 1.00 93.94 96 ILE A N 1
ATOM 789 C CA . ILE A 1 96 ? 11.467 -13.580 -15.777 1.00 93.94 96 ILE A CA 1
ATOM 790 C C . ILE A 1 96 ? 10.304 -14.516 -15.437 1.00 93.94 96 ILE A C 1
ATOM 792 O O . ILE A 1 96 ? 10.250 -15.040 -14.326 1.00 93.94 96 ILE A O 1
ATOM 796 N N . HIS A 1 97 ? 9.409 -14.780 -16.394 1.00 93.62 97 HIS A N 1
ATOM 797 C CA . HIS A 1 97 ? 8.331 -15.751 -16.221 1.00 93.62 97 HIS A CA 1
ATOM 798 C C . HIS A 1 97 ? 8.853 -17.140 -15.842 1.00 93.62 97 HIS A C 1
ATOM 800 O O . HIS A 1 97 ? 8.413 -17.692 -14.834 1.00 93.62 97 HIS A O 1
ATOM 806 N N . LEU A 1 98 ? 9.826 -17.677 -16.585 1.00 94.44 98 LEU A N 1
ATOM 807 C CA . LEU A 1 98 ? 10.399 -18.996 -16.304 1.00 94.44 98 LEU A CA 1
ATOM 808 C C . LEU A 1 98 ? 11.058 -19.057 -14.915 1.00 94.44 98 LEU A C 1
ATOM 810 O O . LEU A 1 98 ? 10.883 -20.031 -14.176 1.00 94.44 98 LEU A O 1
ATOM 814 N N . ILE A 1 99 ? 11.794 -18.004 -14.547 1.00 95.12 99 ILE A N 1
ATOM 815 C CA . ILE A 1 99 ? 12.458 -17.892 -13.243 1.00 95.12 99 ILE A CA 1
ATOM 816 C C . ILE A 1 99 ? 11.419 -17.893 -12.115 1.00 95.12 99 ILE A C 1
ATOM 818 O O . ILE A 1 99 ? 11.509 -18.702 -11.190 1.00 95.12 99 ILE A O 1
ATOM 822 N N . LEU A 1 100 ? 10.408 -17.024 -12.201 1.00 93.94 100 LEU A N 1
ATOM 823 C CA . LEU A 1 100 ? 9.356 -16.927 -11.190 1.00 93.94 100 LEU A CA 1
ATOM 824 C C . LEU A 1 100 ? 8.541 -18.219 -11.094 1.00 93.94 100 LEU A C 1
ATOM 826 O O . LEU A 1 100 ? 8.281 -18.688 -9.990 1.00 93.94 100 LEU A O 1
ATOM 830 N N . GLN A 1 101 ? 8.192 -18.836 -12.223 1.00 94.44 101 GLN A N 1
ATOM 831 C CA . GLN A 1 101 ? 7.487 -20.116 -12.245 1.00 94.44 101 GLN A CA 1
ATOM 832 C C . GLN A 1 101 ? 8.276 -21.206 -11.509 1.00 94.44 101 GLN A C 1
ATOM 834 O O . GLN A 1 101 ? 7.706 -21.928 -10.692 1.00 94.44 101 GLN A O 1
ATOM 839 N N . THR A 1 102 ? 9.585 -21.290 -11.754 1.00 95.88 102 THR A N 1
ATOM 840 C CA . THR A 1 102 ? 10.463 -22.258 -11.084 1.00 95.88 102 THR A CA 1
ATOM 841 C C . THR A 1 102 ? 10.489 -22.022 -9.574 1.00 95.88 102 THR A C 1
ATOM 843 O O . THR A 1 102 ? 10.323 -22.966 -8.804 1.00 95.88 102 THR A O 1
ATOM 846 N N . TYR A 1 103 ? 10.643 -20.768 -9.134 1.00 95.69 103 TYR A N 1
ATOM 847 C CA . TYR A 1 103 ? 10.643 -20.439 -7.706 1.00 95.69 103 TYR A CA 1
ATOM 848 C C . TYR A 1 103 ? 9.313 -20.773 -7.034 1.00 95.69 103 TYR A C 1
ATOM 850 O O . TYR A 1 103 ? 9.309 -21.399 -5.980 1.00 95.69 103 TYR A O 1
ATOM 858 N N . PHE A 1 104 ? 8.182 -20.415 -7.640 1.00 94.94 104 PHE A N 1
ATOM 859 C CA . PHE A 1 104 ? 6.869 -20.732 -7.078 1.00 94.94 104 PHE A CA 1
ATOM 860 C C . PHE A 1 104 ? 6.678 -22.250 -6.940 1.00 94.94 104 PHE A C 1
ATOM 862 O O . PHE A 1 104 ? 6.311 -22.725 -5.865 1.00 94.94 104 PHE A O 1
ATOM 869 N N . GLN A 1 105 ? 7.047 -23.025 -7.965 1.00 95.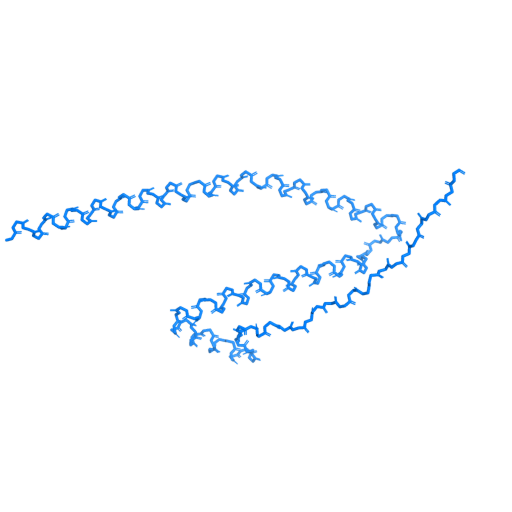94 105 GLN A N 1
ATOM 870 C CA . GLN A 1 105 ? 6.963 -24.488 -7.932 1.00 95.94 105 GLN A CA 1
ATOM 871 C C . GLN A 1 105 ? 7.839 -25.122 -6.842 1.00 95.94 105 GLN A C 1
ATOM 873 O O . GLN A 1 105 ? 7.406 -26.085 -6.211 1.00 95.94 105 GLN A O 1
ATOM 878 N N . GLN A 1 106 ? 9.032 -24.579 -6.570 1.00 96.94 106 GLN A N 1
ATOM 879 C CA . GLN A 1 106 ? 9.902 -25.067 -5.487 1.00 96.94 106 GLN A CA 1
ATOM 880 C C . GLN A 1 106 ? 9.238 -24.986 -4.108 1.00 96.94 106 GLN A C 1
ATOM 882 O O . GLN A 1 106 ? 9.494 -25.832 -3.254 1.00 96.94 106 GLN A O 1
ATOM 887 N N . TYR A 1 107 ? 8.367 -23.999 -3.902 1.00 95.94 107 TYR A N 1
ATOM 888 C CA . TYR A 1 107 ? 7.606 -23.833 -2.665 1.00 95.94 107 TYR A CA 1
ATOM 889 C C . TYR A 1 107 ? 6.197 -24.441 -2.735 1.00 95.94 107 TYR A C 1
ATOM 891 O O . TYR A 1 107 ? 5.398 -24.231 -1.824 1.00 95.94 107 TYR A O 1
ATOM 899 N N . GLY A 1 108 ? 5.878 -25.201 -3.790 1.00 94.69 108 GLY A N 1
ATOM 900 C CA . GLY A 1 108 ? 4.551 -25.793 -3.985 1.00 94.69 108 GLY A CA 1
ATOM 901 C C . GLY A 1 108 ? 3.454 -24.759 -4.252 1.00 94.69 108 GLY A C 1
ATOM 902 O O . GLY A 1 108 ? 2.291 -25.006 -3.943 1.00 94.69 108 GLY A O 1
ATOM 903 N N . LEU A 1 109 ? 3.824 -23.594 -4.787 1.00 92.88 109 LEU A N 1
ATOM 904 C CA . LEU A 1 109 ? 2.921 -22.503 -5.128 1.00 92.88 109 LEU A CA 1
ATOM 905 C C . LEU A 1 109 ? 2.717 -22.422 -6.642 1.00 92.88 109 LEU A C 1
ATOM 907 O O . LEU A 1 109 ? 3.584 -22.791 -7.436 1.00 92.88 109 LEU A O 1
ATOM 911 N N . GLU A 1 110 ? 1.572 -21.881 -7.041 1.00 91.44 110 GLU A N 1
ATOM 912 C CA . GLU A 1 110 ? 1.284 -21.545 -8.432 1.00 91.44 110 GLU A CA 1
ATOM 913 C C . GLU A 1 110 ? 1.568 -20.066 -8.678 1.00 91.44 110 GLU A C 1
ATOM 915 O O . GLU A 1 110 ? 1.229 -19.210 -7.858 1.00 91.44 110 GLU A O 1
ATOM 920 N N . LEU A 1 111 ? 2.197 -19.764 -9.815 1.00 90.25 111 LEU A N 1
ATOM 921 C CA . LEU A 1 111 ? 2.453 -18.384 -10.200 1.00 90.25 111 LEU A CA 1
ATOM 922 C C . LEU A 1 111 ? 1.116 -17.674 -10.484 1.00 90.25 111 LEU A C 1
ATOM 924 O O . LEU A 1 111 ? 0.297 -18.230 -11.229 1.00 90.25 111 LEU A O 1
ATOM 928 N N . PRO A 1 112 ? 0.889 -16.454 -9.956 1.00 88.88 112 PRO A N 1
ATOM 929 C CA . PRO A 1 112 ? -0.338 -15.717 -10.201 1.00 88.88 112 PRO A CA 1
ATOM 930 C C . PRO A 1 112 ? -0.573 -15.558 -11.697 1.00 88.88 112 PRO A C 1
ATOM 932 O O . PRO A 1 112 ? 0.240 -14.997 -12.431 1.00 88.88 112 PRO A O 1
ATOM 935 N N . THR A 1 113 ? -1.696 -16.086 -12.160 1.00 80.88 113 THR A N 1
ATOM 936 C CA . THR A 1 113 ? -2.171 -15.887 -13.526 1.00 80.88 113 THR A CA 1
ATOM 937 C C . THR A 1 113 ? -3.165 -14.740 -13.527 1.00 80.88 113 THR A C 1
ATOM 939 O O . THR A 1 113 ? -3.816 -14.480 -12.514 1.00 80.88 113 THR A O 1
ATOM 942 N N . ALA A 1 114 ? -3.300 -14.042 -14.660 1.00 67.38 114 ALA A N 1
ATOM 943 C CA . ALA A 1 114 ? -4.288 -12.979 -14.804 1.00 67.38 114 ALA A CA 1
ATOM 944 C C . ALA A 1 114 ? -5.664 -13.527 -14.404 1.00 67.38 114 ALA A C 1
ATOM 946 O O . ALA A 1 114 ? -6.260 -14.308 -15.145 1.00 67.38 114 ALA A O 1
ATOM 947 N N . SER A 1 115 ? -6.137 -13.157 -13.211 1.00 56.56 115 SER A N 1
ATOM 948 C CA . SER A 1 115 ? -7.417 -13.627 -12.700 1.00 56.56 115 SER A CA 1
ATOM 949 C C . SER A 1 115 ? -8.473 -13.267 -13.739 1.00 56.56 115 SER A C 1
ATOM 951 O O . SER A 1 115 ? -8.703 -12.086 -14.017 1.00 56.56 115 SER A O 1
ATOM 953 N N . THR A 1 116 ? -9.095 -14.271 -14.362 1.00 47.16 116 THR A N 1
ATOM 954 C CA . THR A 1 116 ? -10.320 -14.076 -15.135 1.00 47.16 116 THR A CA 1
ATOM 955 C C . THR A 1 116 ? -11.303 -13.435 -14.181 1.00 47.16 116 THR A C 1
ATOM 957 O O . THR A 1 116 ? -11.806 -14.156 -13.326 1.00 47.16 116 THR A O 1
ATOM 960 N N . LYS A 1 117 ? -11.478 -12.105 -14.277 1.00 49.94 117 LYS A N 1
ATOM 961 C CA . LYS A 1 117 ? -12.348 -11.235 -13.466 1.00 49.94 117 LYS A CA 1
ATOM 962 C C . LYS A 1 117 ? -13.371 -12.057 -12.687 1.00 49.94 117 LYS A C 1
ATOM 964 O O . LYS A 1 117 ? -14.479 -12.298 -13.161 1.00 49.94 117 LYS A O 1
ATOM 969 N N . GLY A 1 118 ? -12.941 -12.569 -11.535 1.00 42.31 118 GLY A N 1
ATOM 970 C CA . GLY A 1 118 ? -13.694 -13.572 -10.810 1.00 42.31 118 GLY A CA 1
ATOM 971 C C . GLY A 1 118 ? -14.875 -12.860 -10.202 1.00 42.31 118 GLY A C 1
ATOM 972 O O . GLY A 1 118 ? -14.707 -12.071 -9.277 1.00 42.31 118 GLY A O 1
ATOM 973 N N . SER A 1 119 ? -16.050 -13.096 -10.768 1.00 51.59 119 SER A N 1
ATOM 974 C CA . SER A 1 119 ? -17.347 -12.616 -10.321 1.00 51.59 119 SER A CA 1
ATOM 975 C C . SER A 1 119 ? -17.579 -12.945 -8.844 1.00 51.59 119 SER A C 1
ATOM 977 O O . SER A 1 119 ? -18.192 -13.949 -8.499 1.00 51.59 119 SER A O 1
ATOM 979 N N . ARG A 1 120 ? -17.088 -12.093 -7.953 1.00 51.16 120 ARG A N 1
ATOM 980 C CA . ARG A 1 120 ? -17.552 -11.970 -6.573 1.00 51.16 120 ARG A CA 1
ATOM 981 C C . ARG A 1 120 ? -17.697 -10.491 -6.276 1.00 51.16 120 ARG A C 1
ATOM 983 O O . ARG A 1 120 ? -17.025 -9.919 -5.425 1.00 51.16 120 ARG A O 1
ATOM 990 N N . TRP A 1 121 ? -18.629 -9.887 -7.010 1.00 45.25 121 TRP A N 1
ATOM 991 C CA . TRP A 1 121 ? -19.445 -8.825 -6.445 1.00 45.25 121 TRP A CA 1
ATOM 992 C C . TRP A 1 121 ? -19.950 -9.387 -5.117 1.00 45.25 121 TRP A C 1
ATOM 994 O O . TRP A 1 121 ? -20.714 -10.353 -5.110 1.00 45.25 121 TRP A O 1
ATOM 1004 N N . SER A 1 122 ? -19.444 -8.891 -3.990 1.00 49.00 122 SER A N 1
ATOM 1005 C CA . SER A 1 122 ? -20.106 -9.181 -2.731 1.00 49.00 122 SER A CA 1
ATOM 1006 C C . SER A 1 122 ? -21.510 -8.617 -2.895 1.00 49.00 122 SER A C 1
ATOM 1008 O O . SER A 1 122 ? -21.701 -7.417 -3.089 1.00 49.00 122 SER A O 1
ATOM 1010 N N . SER A 1 123 ? -22.506 -9.495 -2.929 1.00 50.38 123 SER A N 1
ATOM 1011 C CA . SER A 1 123 ? -23.903 -9.107 -2.849 1.00 50.38 123 SER A CA 1
ATOM 1012 C C . SER A 1 123 ? -24.123 -8.532 -1.453 1.00 50.38 123 SER A C 1
ATOM 1014 O O . SER A 1 123 ? -24.620 -9.203 -0.552 1.00 50.38 123 SER A O 1
ATOM 1016 N N . ARG A 1 124 ? -23.692 -7.289 -1.234 1.00 51.72 124 ARG A N 1
ATOM 1017 C CA . ARG A 1 124 ? -24.252 -6.475 -0.171 1.00 51.72 124 ARG A CA 1
ATOM 1018 C C . ARG A 1 124 ? -25.681 -6.196 -0.601 1.00 51.72 124 ARG A C 1
ATOM 1020 O O . ARG A 1 124 ? -25.917 -5.327 -1.437 1.00 51.72 124 ARG A O 1
ATOM 1027 N N . SER A 1 125 ? -26.619 -6.972 -0.063 1.00 50.31 125 SER A N 1
ATOM 1028 C CA . SER A 1 125 ? -28.018 -6.561 -0.038 1.00 50.31 125 SER A CA 1
ATOM 1029 C C . SER A 1 125 ? -28.061 -5.130 0.501 1.00 50.31 125 SER A C 1
ATOM 1031 O O . SER A 1 125 ? -27.420 -4.864 1.524 1.00 50.31 125 SER A O 1
ATOM 1033 N N . PRO A 1 126 ? -28.739 -4.189 -0.175 1.00 45.31 126 PRO A N 1
ATOM 1034 C CA . PRO A 1 126 ? -28.888 -2.850 0.359 1.00 45.31 126 PRO A CA 1
ATOM 1035 C C . PRO A 1 126 ? -29.661 -2.976 1.670 1.00 45.31 126 PRO A C 1
ATOM 1037 O O . PRO A 1 126 ? -30.804 -3.431 1.681 1.00 45.31 126 PRO A O 1
ATOM 1040 N N . SER A 1 127 ? -29.024 -2.616 2.782 1.00 49.59 127 SER A N 1
ATOM 1041 C CA . SER A 1 127 ? -29.695 -2.478 4.067 1.00 49.59 127 SER A CA 1
ATOM 1042 C C . SER A 1 127 ? -30.685 -1.321 3.949 1.00 49.59 127 SER A C 1
ATOM 1044 O O . SER A 1 127 ? -30.357 -0.164 4.200 1.00 49.59 127 SER A O 1
ATOM 1046 N N . GLN A 1 128 ? -31.901 -1.625 3.506 1.00 56.09 128 GLN A N 1
ATOM 1047 C CA . GLN A 1 128 ? -33.054 -0.785 3.767 1.00 56.09 128 GLN A CA 1
ATOM 1048 C C . GLN A 1 128 ? -33.337 -0.869 5.265 1.00 56.09 128 GLN A C 1
ATOM 1050 O O . GLN A 1 128 ? -33.948 -1.824 5.729 1.00 56.09 128 GLN A O 1
ATOM 1055 N N . THR A 1 129 ? -32.920 0.139 6.021 1.00 50.78 129 THR A N 1
ATOM 1056 C CA . THR A 1 129 ? -33.580 0.467 7.286 1.00 50.78 129 THR A CA 1
ATOM 1057 C C . THR A 1 129 ? -33.776 1.970 7.351 1.00 50.78 129 THR A C 1
ATOM 1059 O O . THR A 1 129 ? -32.862 2.749 7.608 1.00 50.78 129 THR A O 1
ATOM 1062 N N . SER A 1 130 ? -35.012 2.330 7.032 1.00 55.97 130 SER A N 1
ATOM 1063 C CA . SER A 1 130 ? -35.709 3.577 7.299 1.00 55.97 130 SER A CA 1
ATOM 1064 C C . SER A 1 130 ? -35.415 4.158 8.681 1.00 55.97 130 SER A C 1
ATOM 1066 O O . SER A 1 130 ? -35.665 3.495 9.685 1.00 55.97 130 SER A O 1
ATOM 1068 N N . LEU A 1 131 ? -35.044 5.436 8.730 1.00 51.75 131 LEU A N 1
ATOM 1069 C CA . LEU A 1 131 ? -35.391 6.314 9.846 1.00 51.75 131 LEU A CA 1
ATOM 1070 C C . LEU A 1 131 ? -36.002 7.593 9.274 1.00 51.75 131 LEU A C 1
ATOM 1072 O O . LEU A 1 131 ? -35.337 8.603 9.061 1.00 51.75 131 LEU A O 1
ATOM 1076 N N . LEU A 1 132 ? -37.299 7.503 8.983 1.00 50.50 132 LEU A N 1
ATOM 1077 C CA . LEU A 1 132 ? -38.175 8.661 8.932 1.00 50.50 132 LEU A CA 1
ATOM 1078 C C . LEU A 1 132 ? -38.626 8.970 10.366 1.00 50.50 132 LEU A C 1
ATOM 1080 O O . LEU A 1 132 ? -39.289 8.154 10.992 1.00 50.50 132 LEU A O 1
ATOM 1084 N N . SER A 1 133 ? -38.290 10.184 10.801 1.00 46.62 133 SER A N 1
ATOM 1085 C CA . SER A 1 133 ? -39.041 11.058 11.709 1.00 46.62 133 SER A CA 1
ATOM 1086 C C . SER A 1 133 ? -39.286 10.623 13.164 1.00 46.62 133 SER A C 1
ATOM 1088 O O . SER A 1 133 ? -40.128 9.782 13.455 1.00 46.62 133 SER A O 1
ATOM 1090 N N . ALA A 1 134 ? -38.731 11.408 14.088 1.00 43.28 134 ALA A N 1
ATOM 1091 C CA . ALA A 1 134 ? -39.538 12.016 15.142 1.00 43.28 134 ALA A CA 1
ATOM 1092 C C . ALA A 1 134 ? -39.142 13.494 15.250 1.00 43.28 134 ALA A C 1
ATOM 1094 O O . ALA A 1 134 ? -37.961 13.836 15.202 1.00 43.28 134 ALA A O 1
ATOM 1095 N N . LYS A 1 135 ? -40.166 14.336 15.274 1.00 46.47 135 LYS A N 1
ATOM 1096 C CA . LYS A 1 135 ? -40.130 15.792 15.344 1.00 46.47 135 LYS A CA 1
ATOM 1097 C C . LYS A 1 135 ? -40.412 16.199 16.783 1.00 46.47 135 LYS A C 1
ATOM 1099 O O . LYS A 1 135 ? -41.189 15.453 17.422 1.00 46.47 135 LYS A O 1
#

Sequence (135 aa):
MKNTLEVIGHLTDNIKEKLLEKEAYSFQLSRETEEQKPKLERVTKQCAKLTNEIRLLKDTKDETLEEQDIRLRELKEFHKIIDGMLVDITKENAEIHLILQTYFQQYGLELPTASTKGSRWSSRSPSQTSLLSAK

Organism: Rousettus aegyptiacus (NCBI:txid9407)

Secondary structure (DSSP, 8-state):
-HHHHHHHHHHHHHHHHHHHHHHHHHHHHHHHHHHHHHHHHHHHHHHHHHHHHHHHHTT-SSPPHHHHHHHHHHHHHHHHHHHHHHHHHHHH-HHHHHHHHHHHHHTT-PPPP----------------------

Foldseek 3Di:
DVVVVVVVVVVVVVVVVVVVVVVVVVVVVVVVVVVCVVVVVVVVVVVVVVQVVVCVVVVHPDDDPVNVVVVVVVVVVVVVVVLVVQQVVCVVDVVSVVVVQVVQVVVVHGRRHDPPPPPCPPPPPPPPDDDDDDD

InterPro domains:
  IPR033290 Coiled-coil domain-containing protein 39 [PTHR18962] (1-133)

Radius of gyration: 26.05 Å; chains: 1; bounding box: 72×42×70 Å